Protein AF-A0A379GBV9-F1 (afdb_monomer_lite)

Radius of gyration: 28.19 Å; chains: 1; bounding box: 60×34×90 Å

Sequence (139 aa):
MAKLKTGSLTVSRGGIEALRRDPDKTALTQRLAGELAMADTMELALTMRRMLITGQGEPNAGNFPKAQEIGNQSVDQLDREIGMLQTEMEVRKSIANNAMLTVIERDQQRTQANPATQTPDNTDVRVQGLEQNSDTGGR

Structure (mmCIF, N/CA/C/O backbone):
data_AF-A0A379GBV9-F1
#
_entry.id   AF-A0A379GBV9-F1
#
loop_
_atom_site.group_PDB
_atom_site.id
_atom_site.type_symbol
_atom_site.label_atom_id
_atom_site.label_alt_id
_atom_site.label_comp_id
_atom_site.label_asym_id
_atom_site.label_entity_id
_atom_site.label_seq_id
_atom_site.pdbx_PDB_ins_code
_atom_site.Cartn_x
_atom_site.Cartn_y
_atom_site.Cartn_z
_atom_site.occupancy
_atom_site.B_iso_or_equiv
_atom_site.auth_seq_id
_atom_site.auth_comp_id
_atom_site.auth_asym_id
_atom_site.auth_atom_id
_atom_site.pdbx_PDB_model_num
ATOM 1 N N . MET A 1 1 ? -19.292 21.061 1.818 1.00 35.97 1 MET A N 1
ATOM 2 C CA . MET A 1 1 ? -19.274 19.584 1.702 1.00 35.97 1 MET A CA 1
ATOM 3 C C . MET A 1 1 ? -17.865 19.100 2.040 1.00 35.97 1 MET A C 1
ATOM 5 O O . MET A 1 1 ? -16.998 19.217 1.191 1.00 35.97 1 MET A O 1
ATOM 9 N N . ALA A 1 2 ? -17.598 18.644 3.269 1.00 41.47 2 ALA A N 1
ATOM 10 C CA . ALA A 1 2 ? -16.265 18.151 3.634 1.00 41.47 2 ALA A CA 1
ATOM 11 C C . ALA A 1 2 ? -16.068 16.729 3.079 1.00 41.47 2 ALA A C 1
ATOM 13 O O . ALA A 1 2 ? -16.744 15.796 3.511 1.00 41.47 2 ALA A O 1
ATOM 14 N N . LYS A 1 3 ? -15.208 16.601 2.068 1.00 42.75 3 LYS A N 1
ATOM 15 C CA . LYS A 1 3 ? -14.724 15.341 1.496 1.00 42.75 3 LYS A CA 1
ATOM 16 C C . LYS A 1 3 ? -13.261 15.257 1.929 1.00 42.75 3 LYS A C 1
ATOM 18 O O . LYS A 1 3 ? -12.466 16.078 1.483 1.00 42.75 3 LYS A O 1
ATOM 23 N N . LEU A 1 4 ? -12.920 14.350 2.839 1.00 42.25 4 LEU A N 1
ATOM 24 C CA . LEU A 1 4 ? -11.515 14.048 3.114 1.00 42.25 4 LEU A CA 1
ATOM 25 C C . LEU A 1 4 ? -11.036 13.159 1.964 1.00 42.25 4 LEU A C 1
ATOM 27 O O . LEU A 1 4 ? -11.617 12.103 1.718 1.00 42.25 4 LEU A O 1
ATOM 31 N N . LYS A 1 5 ? -10.062 13.652 1.200 1.00 42.25 5 LYS A N 1
ATOM 32 C CA . LYS A 1 5 ? -9.455 12.958 0.065 1.00 42.25 5 LYS A CA 1
ATOM 33 C C . LYS A 1 5 ? -8.031 12.586 0.473 1.00 42.25 5 LYS A C 1
ATOM 35 O O . LYS A 1 5 ? -7.187 13.469 0.552 1.00 42.25 5 LYS A O 1
ATOM 40 N N . THR A 1 6 ? -7.796 11.305 0.721 1.00 43.88 6 THR A N 1
ATOM 41 C CA . THR A 1 6 ? -6.463 10.688 0.731 1.00 43.88 6 THR A CA 1
ATOM 42 C C . THR A 1 6 ? -6.512 9.614 -0.341 1.00 43.88 6 THR A C 1
ATOM 44 O O . THR A 1 6 ? -7.381 8.748 -0.265 1.00 43.88 6 THR A O 1
ATOM 47 N N . GLY A 1 7 ? -5.646 9.708 -1.351 1.00 53.62 7 GLY A N 1
ATOM 48 C CA . GLY A 1 7 ? -5.628 8.767 -2.473 1.00 53.62 7 GLY A CA 1
ATOM 49 C C . GLY A 1 7 ? -6.969 8.623 -3.207 1.00 53.62 7 GLY A C 1
ATOM 50 O O . GLY A 1 7 ? -7.936 9.357 -2.972 1.00 53.62 7 GLY A O 1
ATOM 51 N N . SER A 1 8 ? -7.038 7.678 -4.141 1.00 50.06 8 SER A N 1
ATOM 52 C CA . SER A 1 8 ? -8.239 7.346 -4.926 1.00 50.06 8 SER A CA 1
ATOM 53 C C . SER A 1 8 ? -9.434 6.831 -4.095 1.00 50.06 8 SER A C 1
ATOM 55 O O . SER A 1 8 ? -10.556 6.745 -4.610 1.00 50.06 8 SER A O 1
ATOM 57 N N . LEU A 1 9 ? -9.251 6.552 -2.799 1.00 52.91 9 LEU A N 1
ATOM 58 C CA . LEU A 1 9 ? -10.305 6.065 -1.913 1.00 52.91 9 LEU A CA 1
ATOM 59 C C . LEU A 1 9 ? -11.194 7.217 -1.407 1.00 52.91 9 LEU A C 1
ATOM 61 O O . LEU A 1 9 ? -10.816 8.040 -0.574 1.00 52.91 9 LEU A O 1
ATOM 65 N N . THR A 1 10 ? -12.438 7.271 -1.887 1.00 55.38 10 THR A N 1
ATOM 66 C CA . THR A 1 10 ? -13.434 8.213 -1.359 1.00 55.38 10 THR A CA 1
ATOM 67 C C . THR A 1 10 ? -14.089 7.630 -0.107 1.00 55.38 10 THR A C 1
ATOM 69 O O . THR A 1 10 ? -14.951 6.760 -0.213 1.00 55.38 10 THR A O 1
ATOM 72 N N . VAL A 1 11 ? -13.754 8.148 1.080 1.00 58.19 11 VAL A N 1
ATOM 73 C CA . VAL A 1 11 ? -14.529 7.854 2.297 1.00 58.19 11 VAL A CA 1
ATOM 74 C C . VAL A 1 11 ? -15.907 8.513 2.163 1.00 58.19 11 VAL A C 1
ATOM 76 O O . VAL A 1 11 ? -16.025 9.735 2.031 1.00 58.19 11 VAL A O 1
ATOM 79 N N . SER A 1 12 ? -16.971 7.707 2.141 1.00 56.59 12 SER A N 1
ATOM 80 C CA . SER A 1 12 ? -18.336 8.216 1.989 1.00 56.59 12 SER A CA 1
ATOM 81 C C . SER A 1 12 ? -18.804 8.917 3.271 1.00 56.59 12 SER A C 1
ATOM 83 O O . SER A 1 12 ? -18.473 8.510 4.385 1.00 56.59 12 SER A O 1
ATOM 85 N N . ARG A 1 13 ? -19.628 9.968 3.136 1.00 53.62 13 ARG A N 1
ATOM 86 C CA . ARG A 1 13 ? -20.226 10.678 4.286 1.00 53.62 13 ARG A CA 1
ATOM 87 C C . ARG A 1 13 ? -20.993 9.730 5.219 1.00 53.62 13 ARG A C 1
ATOM 89 O O . ARG A 1 13 ? -20.991 9.955 6.423 1.00 53.62 13 ARG A O 1
ATOM 96 N N . GLY A 1 14 ? -21.605 8.675 4.676 1.00 57.28 14 GLY A N 1
ATOM 97 C CA . GLY A 1 14 ? -22.273 7.634 5.461 1.00 57.28 14 GLY A CA 1
ATOM 98 C C . GLY A 1 14 ? -21.311 6.855 6.361 1.00 57.28 14 GLY A C 1
ATOM 99 O O . GLY A 1 14 ? -21.641 6.612 7.515 1.00 57.28 14 GLY A O 1
ATOM 100 N N . GLY A 1 15 ? -20.097 6.554 5.886 1.00 61.25 15 GLY A N 1
ATOM 101 C CA . GLY A 1 15 ? -19.055 5.919 6.702 1.00 61.25 15 GLY A CA 1
ATOM 102 C C . GLY A 1 15 ? -18.557 6.817 7.839 1.00 61.25 15 GLY A C 1
ATOM 103 O O . GLY A 1 15 ? -18.402 6.359 8.966 1.00 61.25 15 GLY A O 1
ATOM 104 N N . ILE A 1 16 ? -18.393 8.118 7.578 1.00 61.16 16 ILE A N 1
ATOM 105 C CA . ILE A 1 16 ? -17.984 9.102 8.601 1.00 61.16 16 ILE A CA 1
ATOM 106 C C . ILE A 1 16 ? -19.078 9.284 9.668 1.00 61.16 16 ILE A C 1
ATOM 108 O O . ILE A 1 16 ? -18.792 9.367 10.859 1.00 61.16 16 ILE A O 1
ATOM 112 N N . GLU A 1 17 ? -20.344 9.335 9.257 1.00 55.78 17 GLU A N 1
ATOM 113 C CA . GLU A 1 17 ? -21.486 9.472 10.170 1.00 55.78 17 GLU A CA 1
ATOM 114 C C . GLU A 1 17 ? -21.778 8.195 10.977 1.00 55.78 17 GLU A C 1
ATOM 116 O O . GLU A 1 17 ? -22.308 8.296 12.087 1.00 55.78 17 GLU A O 1
ATOM 121 N N . ALA A 1 18 ? -21.415 7.018 10.455 1.00 60.44 18 ALA A N 1
ATOM 122 C CA . ALA A 1 18 ? -21.425 5.759 11.200 1.00 60.44 18 ALA A CA 1
ATOM 123 C C . ALA A 1 18 ? -20.326 5.751 12.275 1.00 60.44 18 ALA A C 1
ATOM 125 O O . ALA A 1 18 ? -20.625 5.539 13.446 1.00 60.44 18 ALA A O 1
ATOM 126 N N . LEU A 1 19 ? -19.093 6.126 11.909 1.00 60.34 19 LEU A N 1
ATOM 127 C CA . LEU A 1 19 ? -17.976 6.320 12.845 1.00 60.34 19 LEU A CA 1
ATOM 128 C C . LEU A 1 19 ? -18.310 7.306 13.970 1.00 60.34 19 LEU A C 1
ATOM 130 O O . LEU A 1 19 ? -17.931 7.094 15.114 1.00 60.34 19 LEU A O 1
ATOM 134 N N . ARG A 1 20 ? -19.033 8.391 13.666 1.00 64.50 20 ARG A N 1
ATOM 135 C CA . ARG A 1 20 ? -19.381 9.426 14.653 1.00 64.50 20 ARG A CA 1
ATOM 136 C C . ARG A 1 20 ? -20.362 8.946 15.727 1.00 64.50 20 ARG A C 1
ATOM 138 O O . ARG A 1 20 ? -20.362 9.504 16.823 1.00 64.50 20 ARG A O 1
ATOM 145 N N . ARG A 1 21 ? -21.224 7.979 15.399 1.00 67.31 21 ARG A N 1
ATOM 146 C CA . ARG A 1 21 ? -22.253 7.433 16.302 1.00 67.31 21 ARG A CA 1
ATOM 147 C C . ARG A 1 21 ? -21.751 6.259 17.144 1.00 67.31 21 ARG A C 1
ATOM 149 O O . ARG A 1 21 ? -22.452 5.863 18.067 1.00 67.31 21 ARG A O 1
ATOM 156 N N . ASP A 1 22 ? -20.570 5.731 16.836 1.00 71.00 22 ASP A N 1
ATOM 157 C CA . ASP A 1 22 ? -20.007 4.571 17.515 1.00 71.00 22 ASP A CA 1
ATOM 158 C C . ASP A 1 22 ? -19.343 4.968 18.855 1.00 71.00 22 ASP A C 1
ATOM 160 O O . ASP A 1 22 ? -18.589 5.953 18.895 1.00 71.00 22 ASP A O 1
ATOM 164 N N . PRO A 1 23 ? -19.602 4.249 19.964 1.00 66.69 23 PRO A N 1
ATOM 165 C CA . PRO A 1 23 ? -18.893 4.462 21.227 1.00 66.69 23 PRO A CA 1
ATOM 166 C C . PRO A 1 23 ? -17.365 4.310 21.092 1.00 66.69 23 PRO A C 1
ATOM 168 O O . PRO A 1 23 ? -16.633 5.046 21.756 1.00 66.69 23 PRO A O 1
ATOM 171 N N . ASP A 1 24 ? -16.879 3.482 20.159 1.00 73.12 24 ASP A N 1
ATOM 172 C CA . ASP A 1 24 ? -15.454 3.221 19.899 1.00 73.12 24 ASP A CA 1
ATOM 173 C C . ASP A 1 24 ? -14.876 4.043 18.726 1.00 73.12 24 ASP A C 1
ATOM 175 O O . ASP A 1 24 ? -13.851 3.699 18.120 1.00 73.12 24 ASP A O 1
ATOM 179 N N . LYS A 1 25 ? -15.490 5.196 18.418 1.00 75.19 25 LYS A N 1
ATOM 180 C CA . LYS A 1 25 ? -15.116 6.093 17.305 1.00 75.19 25 LYS A CA 1
ATOM 181 C C . LYS A 1 25 ? -13.621 6.390 17.176 1.00 75.19 25 LYS A C 1
ATOM 183 O O . LYS A 1 25 ? -13.122 6.504 16.058 1.00 75.19 25 LYS A O 1
ATOM 188 N N . THR A 1 26 ? -12.891 6.530 18.284 1.00 75.75 26 THR A N 1
ATOM 189 C CA . THR A 1 26 ? -11.456 6.862 18.264 1.00 75.75 26 THR A CA 1
ATOM 190 C C . THR A 1 26 ? -10.628 5.706 17.703 1.00 75.75 26 THR A C 1
ATOM 192 O O . THR A 1 26 ? -9.800 5.923 16.818 1.00 75.75 26 THR A O 1
ATOM 195 N N . ALA A 1 27 ? -10.889 4.478 18.159 1.00 74.56 27 ALA A N 1
ATOM 196 C CA . ALA A 1 27 ? -10.190 3.282 17.694 1.00 74.56 27 ALA A CA 1
ATOM 197 C C . ALA A 1 27 ? -10.532 2.973 16.228 1.00 74.56 27 ALA A C 1
ATOM 199 O O . ALA A 1 27 ? -9.647 2.683 15.421 1.00 74.56 27 ALA A O 1
ATOM 200 N N . LEU A 1 28 ? -11.807 3.115 15.855 1.00 73.69 28 LEU A N 1
ATOM 201 C CA . LEU A 1 28 ? -12.259 2.910 14.479 1.00 73.69 28 LEU A CA 1
ATOM 202 C C . LEU A 1 28 ? -11.710 3.977 13.516 1.00 73.69 28 LEU A C 1
ATOM 204 O O . LEU A 1 28 ? -11.332 3.649 12.393 1.00 73.69 28 LEU A O 1
ATOM 208 N N . THR A 1 29 ? -11.590 5.236 13.952 1.00 79.19 29 THR A N 1
ATOM 209 C CA . THR A 1 29 ? -10.987 6.312 13.143 1.00 79.19 29 THR A CA 1
ATOM 210 C C . THR A 1 29 ? -9.497 6.067 12.911 1.00 79.19 29 THR A C 1
ATOM 212 O O . THR A 1 29 ? -9.025 6.214 11.785 1.00 79.19 29 THR A O 1
ATOM 215 N N . GLN A 1 30 ? -8.752 5.661 13.946 1.00 78.94 30 GLN A N 1
ATOM 216 C CA . GLN A 1 30 ? -7.336 5.302 13.804 1.00 78.94 30 GLN A CA 1
ATOM 217 C C . GLN A 1 30 ? -7.144 4.110 12.864 1.00 78.94 30 GLN A C 1
ATOM 219 O O . GLN A 1 30 ? -6.251 4.135 12.018 1.00 78.94 30 GLN A O 1
ATOM 224 N N . ARG A 1 31 ? -8.007 3.090 12.961 1.00 78.50 31 ARG A N 1
ATOM 225 C CA . ARG A 1 31 ? -7.959 1.946 12.047 1.00 78.50 31 ARG A CA 1
ATOM 226 C C . ARG A 1 31 ? -8.249 2.369 10.607 1.00 78.50 31 ARG A C 1
ATOM 228 O O . ARG A 1 31 ? -7.472 2.022 9.724 1.00 78.50 31 ARG A O 1
ATOM 235 N N . LEU A 1 32 ? -9.304 3.153 10.375 1.00 81.38 32 LEU A N 1
ATOM 236 C CA . LEU A 1 32 ? -9.632 3.656 9.039 1.00 81.38 32 LEU A CA 1
ATOM 237 C C . LEU A 1 32 ? -8.483 4.489 8.457 1.00 81.38 32 LEU A C 1
ATOM 239 O O . LEU A 1 32 ? -8.155 4.336 7.286 1.00 81.38 32 LEU A O 1
ATOM 243 N N . ALA A 1 33 ? -7.848 5.342 9.263 1.00 82.50 33 ALA A N 1
ATOM 244 C CA . ALA A 1 33 ? -6.679 6.102 8.830 1.00 82.50 33 ALA A CA 1
ATOM 245 C C . ALA A 1 33 ? -5.511 5.180 8.435 1.00 82.50 33 ALA A C 1
ATOM 247 O O . ALA A 1 33 ? -4.854 5.432 7.429 1.00 82.50 33 ALA A O 1
ATOM 248 N N . GLY A 1 34 ? -5.289 4.091 9.179 1.00 83.62 34 GLY A N 1
ATOM 249 C CA . GLY A 1 34 ? -4.287 3.076 8.848 1.00 83.62 34 GLY A CA 1
ATOM 250 C C . GLY A 1 34 ? -4.600 2.305 7.561 1.00 83.62 34 GLY A C 1
ATOM 251 O O . GLY A 1 34 ? -3.710 2.104 6.741 1.00 83.62 34 GLY A O 1
ATOM 252 N N . GLU A 1 35 ? -5.857 1.908 7.350 1.00 84.31 35 GLU A N 1
ATOM 253 C CA . GLU A 1 35 ? -6.306 1.259 6.106 1.00 84.31 35 GLU A CA 1
ATOM 254 C C . GLU A 1 35 ? -6.157 2.188 4.898 1.00 84.31 35 GLU A C 1
ATOM 256 O O . GLU A 1 35 ? -5.673 1.781 3.844 1.00 84.31 35 GLU A O 1
ATOM 261 N N . LEU A 1 36 ? -6.517 3.457 5.074 1.00 84.75 36 LEU A N 1
ATOM 262 C CA . LEU A 1 36 ? -6.427 4.470 4.035 1.00 84.75 36 LEU A CA 1
ATOM 263 C C . LEU A 1 36 ? -4.971 4.814 3.688 1.00 84.75 36 LEU A C 1
ATOM 265 O O . LEU A 1 36 ? -4.648 4.968 2.514 1.00 84.75 36 LEU A O 1
ATOM 269 N N . ALA A 1 37 ? -4.084 4.875 4.685 1.00 85.75 37 ALA A N 1
ATOM 270 C CA . ALA A 1 37 ? -2.653 5.065 4.466 1.00 85.75 37 ALA A CA 1
ATOM 271 C C . ALA A 1 37 ? -2.027 3.896 3.686 1.00 85.75 37 ALA A C 1
ATOM 273 O O . ALA A 1 37 ? -1.231 4.134 2.786 1.00 85.75 37 ALA A O 1
ATOM 274 N N . MET A 1 38 ? -2.414 2.647 3.974 1.00 87.81 38 MET A N 1
ATOM 275 C CA . MET A 1 38 ? -1.936 1.481 3.212 1.00 87.81 38 MET A CA 1
ATOM 276 C C . MET A 1 38 ? -2.463 1.456 1.772 1.00 87.81 38 MET A C 1
ATOM 278 O O . MET A 1 38 ? -1.753 1.053 0.854 1.00 87.81 38 MET A O 1
ATOM 282 N N . ALA A 1 39 ? -3.701 1.904 1.552 1.00 88.06 39 ALA A N 1
ATOM 283 C CA . ALA A 1 39 ? -4.230 2.049 0.199 1.00 88.06 39 ALA A CA 1
ATOM 284 C C . ALA A 1 39 ? -3.433 3.092 -0.607 1.00 88.06 39 ALA A C 1
ATOM 286 O O . ALA A 1 39 ? -3.119 2.856 -1.773 1.00 88.06 39 ALA A O 1
ATOM 287 N N . ASP A 1 40 ? -3.060 4.208 0.025 1.00 89.19 40 ASP A N 1
ATOM 288 C CA . ASP A 1 40 ? -2.252 5.266 -0.592 1.00 89.19 40 ASP A CA 1
ATOM 289 C C . ASP A 1 40 ? -0.827 4.783 -0.922 1.00 89.19 40 ASP A C 1
ATOM 291 O O . ASP A 1 40 ? -0.328 5.021 -2.023 1.00 89.19 40 ASP A O 1
ATOM 295 N N . THR A 1 41 ? -0.183 4.023 -0.027 1.00 91.25 41 THR A N 1
ATOM 296 C CA . THR A 1 41 ? 1.146 3.446 -0.303 1.00 91.25 41 THR A CA 1
ATOM 297 C C . THR A 1 41 ? 1.111 2.411 -1.427 1.00 91.25 41 THR A C 1
ATOM 299 O O . THR A 1 41 ? 2.013 2.396 -2.265 1.00 91.25 41 THR A O 1
ATOM 302 N N . MET A 1 42 ? 0.063 1.586 -1.500 1.00 92.75 42 MET A N 1
ATOM 303 C CA . MET A 1 42 ? -0.142 0.643 -2.603 1.00 92.75 42 MET A CA 1
ATOM 304 C C . MET A 1 42 ? -0.341 1.370 -3.944 1.00 92.75 42 MET A C 1
ATOM 306 O O . MET A 1 42 ? 0.252 0.989 -4.955 1.00 92.75 42 MET A O 1
ATOM 310 N N . GLU A 1 43 ? -1.143 2.438 -3.965 1.00 91.88 43 GLU A N 1
ATOM 311 C CA . GLU A 1 43 ? -1.364 3.265 -5.160 1.00 91.88 43 GLU A CA 1
ATOM 312 C C . GLU A 1 43 ? -0.062 3.935 -5.628 1.00 91.88 43 GLU A C 1
ATOM 314 O O . GLU A 1 43 ? 0.261 3.929 -6.824 1.00 91.88 43 GLU A O 1
ATOM 319 N N . LEU A 1 44 ? 0.731 4.450 -4.685 1.00 94.62 44 LEU A N 1
ATOM 320 C CA . LEU A 1 44 ? 2.048 5.010 -4.963 1.00 94.62 44 LEU A CA 1
ATOM 321 C C . LEU A 1 44 ? 2.999 3.956 -5.548 1.00 94.62 44 LEU A C 1
ATOM 323 O O . LEU A 1 44 ? 3.639 4.225 -6.565 1.00 94.62 44 LEU A O 1
ATOM 327 N N . ALA A 1 45 ? 3.058 2.755 -4.969 1.00 95.19 45 ALA A N 1
ATOM 328 C CA . ALA A 1 45 ? 3.902 1.665 -5.461 1.00 95.19 45 ALA A CA 1
ATOM 329 C C . ALA A 1 45 ? 3.520 1.247 -6.892 1.00 95.19 45 ALA A C 1
ATOM 331 O O . ALA A 1 45 ? 4.379 1.148 -7.769 1.00 95.19 45 ALA A O 1
ATOM 332 N N . LEU A 1 46 ? 2.224 1.092 -7.179 1.00 95.25 46 LEU A N 1
ATOM 333 C CA . LEU A 1 46 ? 1.737 0.796 -8.532 1.00 95.25 46 LEU A CA 1
ATOM 334 C C . LEU A 1 46 ? 2.092 1.909 -9.529 1.00 95.25 46 LEU A C 1
ATOM 336 O O . LEU A 1 46 ? 2.448 1.635 -10.680 1.00 95.25 46 LEU A O 1
ATOM 340 N N . THR A 1 47 ? 2.034 3.165 -9.089 1.00 96.62 47 THR A N 1
ATOM 341 C CA . THR A 1 47 ? 2.424 4.314 -9.911 1.00 96.62 47 THR A CA 1
ATOM 342 C C . THR A 1 47 ? 3.925 4.301 -10.200 1.00 96.62 47 THR A C 1
ATOM 344 O O . THR A 1 47 ? 4.316 4.420 -11.361 1.00 96.62 47 THR A O 1
ATOM 347 N N . MET A 1 48 ? 4.769 4.088 -9.185 1.00 96.19 48 MET A N 1
ATOM 348 C CA . MET A 1 48 ? 6.223 3.950 -9.343 1.00 96.19 48 MET A CA 1
ATOM 349 C C . MET A 1 48 ? 6.573 2.826 -10.320 1.00 96.19 48 MET A C 1
ATOM 351 O O . MET A 1 48 ? 7.404 3.013 -11.210 1.00 96.19 48 MET A O 1
ATOM 355 N N . ARG A 1 49 ? 5.878 1.689 -10.222 1.00 95.81 49 ARG A N 1
ATOM 356 C CA . ARG A 1 49 ? 6.054 0.550 -11.127 1.00 95.81 49 ARG A CA 1
ATOM 357 C C . ARG A 1 49 ? 5.801 0.951 -12.567 1.00 95.81 49 ARG A C 1
ATOM 359 O O . ARG A 1 49 ? 6.598 0.653 -13.454 1.00 95.81 49 ARG A O 1
ATOM 366 N N . ARG A 1 50 ? 4.694 1.656 -12.799 1.00 95.44 50 ARG A N 1
ATOM 367 C CA . ARG A 1 50 ? 4.341 2.138 -14.130 1.00 95.44 50 ARG A CA 1
ATOM 368 C C . ARG A 1 50 ? 5.373 3.126 -14.659 1.00 95.44 50 ARG A C 1
ATOM 370 O O . ARG A 1 50 ? 5.758 2.988 -15.814 1.00 95.44 50 ARG A O 1
ATOM 377 N N . MET A 1 51 ? 5.841 4.056 -13.824 1.00 95.00 51 MET A N 1
ATOM 378 C CA . MET A 1 51 ? 6.883 5.016 -14.200 1.00 95.00 51 MET A CA 1
ATOM 379 C C . MET A 1 51 ? 8.185 4.323 -14.609 1.00 95.00 51 MET A C 1
ATOM 381 O O . MET A 1 51 ? 8.767 4.704 -15.621 1.00 95.00 51 MET A O 1
ATOM 385 N N . LEU A 1 52 ? 8.625 3.296 -13.872 1.00 93.94 52 LEU A N 1
ATOM 386 C CA . LEU A 1 52 ? 9.833 2.532 -14.205 1.00 93.94 52 LEU A CA 1
ATOM 387 C C . LEU A 1 52 ? 9.705 1.828 -15.558 1.00 93.94 52 LEU A C 1
ATOM 389 O O . LEU A 1 52 ? 10.602 1.942 -16.389 1.00 93.94 52 LEU A O 1
ATOM 393 N N . ILE A 1 53 ? 8.574 1.163 -15.805 1.00 93.31 53 ILE A N 1
ATOM 394 C CA . ILE A 1 53 ? 8.316 0.474 -17.077 1.00 93.31 53 ILE A CA 1
ATOM 395 C C . ILE A 1 53 ? 8.291 1.473 -18.238 1.00 93.31 53 ILE A C 1
ATOM 397 O O . ILE A 1 53 ? 8.933 1.252 -19.261 1.00 93.31 53 ILE A O 1
ATOM 401 N N . THR A 1 54 ? 7.583 2.597 -18.093 1.00 93.56 54 THR A N 1
ATOM 402 C CA . THR A 1 54 ? 7.548 3.617 -19.151 1.00 93.56 54 THR A CA 1
ATOM 403 C C . THR A 1 54 ? 8.908 4.283 -19.344 1.00 93.56 54 THR A C 1
ATOM 405 O O . THR A 1 54 ? 9.301 4.535 -20.476 1.00 93.56 54 THR A O 1
ATOM 408 N N . GLY A 1 55 ? 9.657 4.513 -18.262 1.00 90.56 55 GLY A N 1
ATOM 409 C CA . GLY A 1 55 ? 10.987 5.119 -18.302 1.00 90.56 55 GLY A CA 1
ATOM 410 C C . GLY A 1 55 ? 12.034 4.234 -18.979 1.00 90.56 55 GLY A C 1
ATOM 411 O O . GLY A 1 55 ? 12.920 4.752 -19.647 1.00 90.56 55 GLY A O 1
ATOM 412 N N . GLN A 1 56 ? 11.913 2.907 -18.882 1.00 89.38 56 GLN A N 1
ATOM 413 C CA . GLN A 1 56 ? 12.755 1.972 -19.640 1.00 89.38 56 GLN A CA 1
ATOM 414 C C . GLN A 1 56 ? 12.493 2.026 -21.149 1.00 89.38 56 GLN A C 1
ATOM 416 O O . GLN A 1 56 ? 13.401 1.749 -21.930 1.00 89.38 56 GLN A O 1
ATOM 421 N N . GLY A 1 57 ? 11.271 2.375 -21.560 1.00 87.62 57 GLY A N 1
ATOM 422 C CA . GLY A 1 57 ? 10.892 2.508 -22.967 1.00 87.62 57 GLY A CA 1
ATOM 423 C C . GLY A 1 57 ? 11.411 3.781 -23.641 1.00 87.62 57 GLY A C 1
ATOM 424 O O . GLY A 1 57 ? 11.361 3.882 -24.865 1.00 87.62 57 GLY A O 1
ATOM 425 N N . GLU A 1 58 ? 11.920 4.747 -22.874 1.00 92.56 58 GLU A N 1
ATOM 426 C CA . GLU A 1 58 ? 12.471 5.988 -23.420 1.00 92.56 58 GLU A CA 1
ATOM 427 C C . GLU A 1 58 ? 13.788 5.732 -24.170 1.00 92.56 58 GLU A C 1
ATOM 429 O O . GLU A 1 58 ? 14.631 4.993 -23.661 1.00 92.56 58 GLU A O 1
ATOM 434 N N . PRO A 1 59 ? 14.061 6.376 -25.323 1.00 85.06 59 PRO A N 1
ATOM 435 C CA . PRO A 1 59 ? 15.258 6.114 -26.137 1.00 85.06 59 PRO A CA 1
ATOM 436 C C . PRO A 1 59 ? 16.582 6.225 -25.365 1.00 85.06 59 PRO A C 1
ATOM 438 O O . PRO A 1 59 ? 17.523 5.469 -25.606 1.00 85.06 59 PRO A O 1
ATOM 441 N N . ASN A 1 60 ? 16.641 7.145 -24.399 1.00 83.62 60 ASN A N 1
ATOM 442 C CA . ASN A 1 60 ? 17.816 7.381 -23.558 1.00 83.62 60 ASN A CA 1
ATOM 443 C C . ASN A 1 60 ? 18.081 6.266 -22.532 1.00 83.62 60 ASN A C 1
ATOM 445 O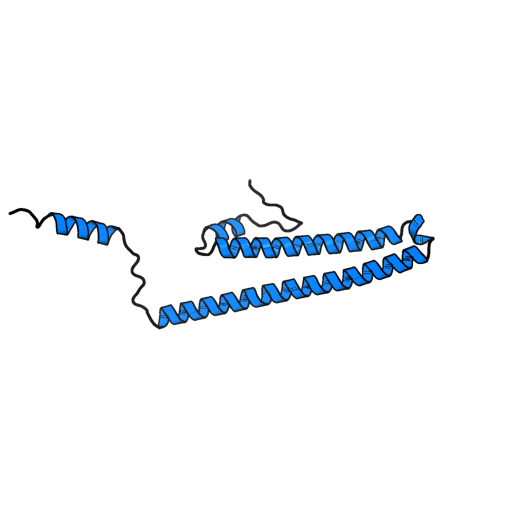 O . ASN A 1 60 ? 19.175 6.212 -21.986 1.00 83.62 60 ASN A O 1
ATOM 449 N N . ALA A 1 61 ? 17.111 5.394 -22.256 1.00 83.12 61 ALA A N 1
ATOM 450 C CA . ALA A 1 61 ? 17.261 4.220 -21.392 1.00 83.12 61 ALA A CA 1
ATOM 451 C C . ALA A 1 61 ? 17.172 2.910 -22.198 1.00 83.12 61 ALA A C 1
ATOM 453 O O . ALA A 1 61 ? 17.914 1.965 -21.937 1.00 83.12 61 ALA A O 1
ATOM 454 N N . GLY A 1 62 ? 16.316 2.868 -23.222 1.00 82.56 62 GLY A N 1
ATOM 455 C CA . GLY A 1 62 ? 16.142 1.781 -24.189 1.00 82.56 62 GLY A CA 1
ATOM 456 C C . GLY A 1 62 ? 17.432 1.383 -24.894 1.00 82.56 62 GLY A C 1
ATOM 457 O O . GLY A 1 62 ? 17.735 0.201 -25.028 1.00 82.56 62 GLY A O 1
ATOM 458 N N . ASN A 1 63 ? 18.239 2.374 -25.277 1.00 88.38 63 ASN A N 1
ATOM 459 C CA . ASN A 1 63 ? 19.477 2.143 -26.020 1.00 88.38 63 ASN A CA 1
ATOM 460 C C . ASN A 1 63 ? 20.667 1.732 -25.135 1.00 88.38 63 ASN A C 1
ATOM 462 O O . ASN A 1 63 ? 21.753 1.477 -25.656 1.00 88.38 63 ASN A O 1
ATOM 466 N N . PHE A 1 64 ? 20.492 1.664 -23.810 1.00 90.62 64 PHE A N 1
ATOM 467 C CA . PHE A 1 64 ? 21.565 1.360 -22.863 1.00 90.62 64 PHE A CA 1
ATOM 468 C C . PHE A 1 64 ? 21.259 0.069 -22.088 1.00 90.62 64 PHE A C 1
ATOM 470 O O . PHE A 1 64 ? 20.455 0.089 -21.155 1.00 90.62 64 PHE A O 1
ATOM 477 N N . PRO A 1 65 ? 21.947 -1.052 -22.388 1.00 89.69 65 PRO A N 1
ATOM 478 C CA . PRO A 1 65 ? 21.676 -2.350 -21.760 1.00 89.69 65 PRO A CA 1
ATOM 479 C C . PRO A 1 65 ? 21.724 -2.330 -20.226 1.00 89.69 65 PRO A C 1
ATOM 481 O O . PRO A 1 65 ? 20.894 -2.946 -19.566 1.00 89.69 65 PRO A O 1
ATOM 484 N N . LYS A 1 66 ? 22.647 -1.555 -19.645 1.00 91.50 66 LYS A N 1
ATOM 485 C CA . LYS A 1 66 ? 22.761 -1.402 -18.188 1.00 91.50 66 LYS A CA 1
ATOM 486 C C . LYS A 1 66 ? 21.544 -0.705 -17.564 1.00 91.50 66 LYS A C 1
ATOM 488 O O . LYS A 1 66 ? 21.172 -1.024 -16.441 1.00 91.50 66 LYS A O 1
ATOM 493 N N . ALA A 1 67 ? 20.919 0.237 -18.274 1.00 89.25 67 ALA A N 1
ATOM 494 C CA . ALA A 1 67 ? 19.707 0.906 -17.801 1.00 89.25 67 ALA A CA 1
ATOM 495 C C . ALA A 1 67 ? 18.498 -0.044 -17.827 1.00 89.25 67 ALA A C 1
ATOM 497 O O . ALA A 1 67 ? 17.694 -0.021 -16.899 1.00 89.25 67 ALA A O 1
ATOM 498 N N . GLN A 1 68 ? 18.415 -0.924 -18.833 1.00 92.38 68 GLN A N 1
ATOM 499 C CA . GLN A 1 68 ? 17.405 -1.989 -18.894 1.00 92.38 68 GLN A CA 1
ATOM 500 C C . GLN A 1 68 ? 17.562 -2.990 -17.747 1.00 92.38 68 GLN A C 1
ATOM 502 O O . GLN A 1 68 ? 16.586 -3.331 -17.088 1.00 92.38 68 GLN A O 1
ATOM 507 N N . GLU A 1 69 ? 18.792 -3.425 -17.466 1.00 93.12 69 GLU A N 1
ATOM 508 C CA . GLU A 1 69 ? 19.075 -4.357 -16.370 1.00 93.12 69 GLU A CA 1
ATOM 509 C C . GLU A 1 69 ? 18.664 -3.780 -15.008 1.00 93.12 69 GLU A C 1
ATOM 511 O O . GLU A 1 69 ? 17.897 -4.407 -14.277 1.00 93.12 69 GLU A O 1
ATOM 516 N N . ILE A 1 70 ? 19.115 -2.559 -14.695 1.00 93.19 70 ILE A N 1
ATOM 517 C CA . ILE A 1 70 ? 18.752 -1.860 -13.451 1.00 93.19 70 ILE A CA 1
ATOM 518 C C . ILE A 1 70 ? 17.239 -1.638 -13.384 1.00 93.19 70 ILE A C 1
ATOM 520 O O . ILE A 1 70 ? 16.625 -1.803 -12.328 1.00 93.19 70 ILE A O 1
ATOM 524 N N . GLY A 1 71 ? 16.630 -1.274 -14.512 1.00 93.25 71 GLY A N 1
ATOM 525 C CA . GLY A 1 71 ? 15.194 -1.109 -14.625 1.00 93.25 71 GLY A CA 1
ATOM 526 C C . GLY A 1 71 ? 14.438 -2.388 -14.259 1.00 93.25 71 GLY A C 1
ATOM 527 O O . GLY A 1 71 ? 13.557 -2.338 -13.402 1.00 93.25 71 GLY A O 1
ATOM 528 N N . ASN A 1 72 ? 14.789 -3.518 -14.871 1.00 94.56 72 ASN A N 1
ATOM 529 C CA . ASN A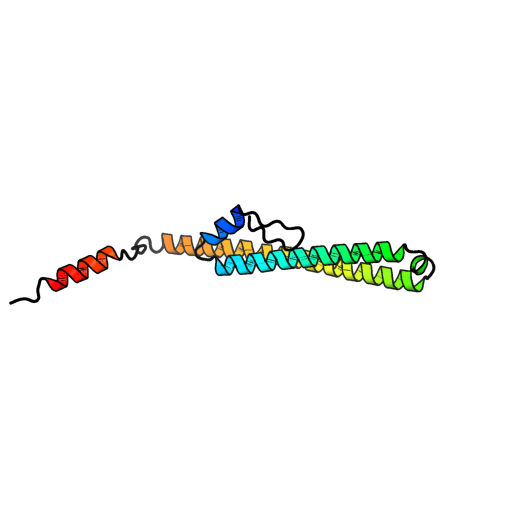 1 72 ? 14.153 -4.811 -14.611 1.00 94.56 72 ASN A CA 1
ATOM 530 C C . ASN A 1 72 ? 14.312 -5.225 -13.145 1.00 94.56 72 ASN A C 1
ATOM 532 O O . ASN A 1 72 ? 13.326 -5.558 -12.496 1.00 94.56 72 ASN A O 1
ATOM 536 N N . GLN A 1 73 ? 15.519 -5.092 -12.583 1.00 96.19 73 GLN A N 1
ATOM 537 C CA . GLN A 1 73 ? 15.767 -5.356 -11.160 1.00 96.19 73 GLN A CA 1
ATOM 538 C C . GLN A 1 73 ? 14.891 -4.486 -10.245 1.00 96.19 73 GLN A C 1
ATOM 540 O O . GLN A 1 73 ? 14.362 -4.973 -9.243 1.00 96.19 73 GLN A O 1
ATOM 545 N N . SER A 1 74 ? 14.716 -3.209 -10.597 1.00 95.19 74 SER A N 1
ATOM 546 C CA . SER A 1 74 ? 13.885 -2.269 -9.837 1.00 95.19 74 SER A CA 1
ATOM 547 C C . SER A 1 74 ? 12.400 -2.633 -9.915 1.00 95.19 74 SER A C 1
ATOM 549 O O . SER A 1 74 ? 11.706 -2.575 -8.902 1.00 95.19 74 SER A O 1
ATOM 551 N N . VAL A 1 75 ? 11.912 -3.043 -11.092 1.00 96.69 75 VAL A N 1
ATOM 552 C CA . VAL A 1 75 ? 10.532 -3.523 -11.273 1.00 96.69 75 VAL A CA 1
ATOM 553 C C . VAL A 1 75 ? 10.301 -4.806 -10.475 1.00 96.69 75 VAL A C 1
ATOM 555 O O . VAL A 1 75 ? 9.328 -4.874 -9.730 1.00 96.69 75 VAL A O 1
ATOM 558 N N . ASP A 1 76 ? 11.219 -5.772 -10.539 1.00 97.81 76 ASP A N 1
ATOM 559 C CA . ASP A 1 76 ? 11.118 -7.032 -9.795 1.00 97.81 76 ASP A CA 1
ATOM 560 C C . ASP A 1 76 ? 11.112 -6.812 -8.277 1.00 97.81 76 ASP A C 1
ATOM 562 O O . ASP A 1 76 ? 10.398 -7.492 -7.536 1.00 97.81 76 ASP A O 1
AT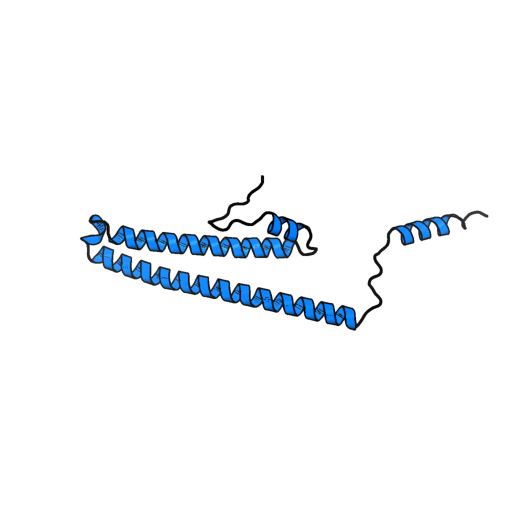OM 566 N N . GLN A 1 77 ? 11.929 -5.876 -7.784 1.00 97.06 77 GLN A N 1
ATOM 567 C CA . GLN A 1 77 ? 11.928 -5.499 -6.372 1.00 97.06 77 GLN A CA 1
ATOM 568 C C . GLN A 1 77 ? 10.591 -4.885 -5.963 1.00 97.06 77 GLN A C 1
ATOM 570 O O . GLN A 1 77 ? 10.043 -5.251 -4.923 1.00 97.06 77 GLN A O 1
ATOM 575 N N . LEU A 1 78 ? 10.062 -3.986 -6.787 1.00 97.00 78 LEU A N 1
ATOM 576 C CA . LEU A 1 78 ? 8.802 -3.319 -6.512 1.00 97.00 78 LEU A CA 1
ATOM 577 C C . LEU A 1 78 ? 7.612 -4.287 -6.586 1.00 97.00 78 LEU A C 1
ATOM 579 O O . LEU A 1 78 ? 6.697 -4.174 -5.779 1.00 97.00 78 LEU A O 1
ATOM 583 N N . ASP A 1 79 ? 7.647 -5.279 -7.476 1.00 97.69 79 ASP A N 1
ATOM 584 C CA . ASP A 1 79 ? 6.629 -6.333 -7.553 1.00 97.69 79 ASP A CA 1
ATOM 585 C C . ASP A 1 79 ? 6.596 -7.203 -6.292 1.00 97.69 79 ASP A C 1
ATOM 587 O O . ASP A 1 79 ? 5.518 -7.535 -5.792 1.00 97.69 79 ASP A O 1
ATOM 591 N N . ARG A 1 80 ? 7.764 -7.509 -5.712 1.00 97.69 80 ARG A N 1
ATOM 592 C C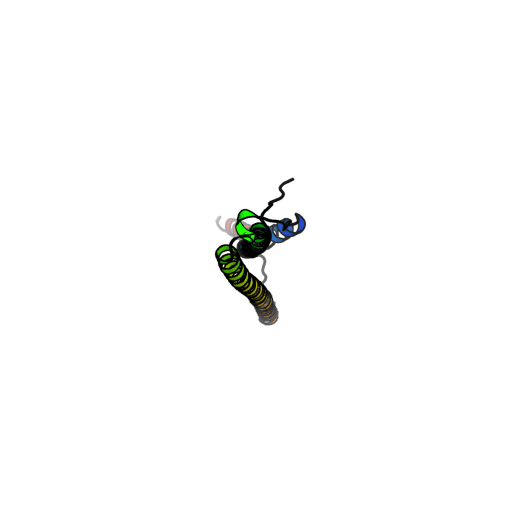A . ARG A 1 80 ? 7.826 -8.174 -4.401 1.00 97.69 80 ARG A CA 1
ATOM 593 C C . ARG A 1 80 ? 7.240 -7.299 -3.296 1.00 97.69 80 ARG A C 1
ATOM 595 O O . ARG A 1 80 ? 6.465 -7.804 -2.490 1.00 97.69 80 ARG A O 1
ATOM 602 N N . GLU A 1 81 ? 7.569 -6.008 -3.276 1.00 96.75 81 GLU A N 1
ATOM 603 C CA . GLU A 1 81 ? 7.036 -5.059 -2.288 1.00 96.75 81 GLU A CA 1
ATOM 604 C C . GLU A 1 81 ? 5.509 -4.949 -2.375 1.00 96.75 81 GLU A C 1
ATOM 606 O O . GLU A 1 81 ? 4.816 -5.065 -1.369 1.00 96.75 81 GLU A O 1
ATOM 611 N N . ILE A 1 82 ? 4.968 -4.820 -3.587 1.00 97.19 82 ILE A N 1
ATOM 612 C CA . ILE A 1 82 ? 3.524 -4.789 -3.853 1.00 97.19 82 ILE A CA 1
ATOM 613 C C . ILE A 1 82 ? 2.846 -6.068 -3.338 1.00 97.19 82 ILE A C 1
ATOM 615 O O . ILE A 1 82 ? 1.795 -5.994 -2.698 1.00 97.19 82 ILE A O 1
ATOM 619 N N . GLY A 1 83 ? 3.452 -7.238 -3.561 1.00 97.19 83 GLY A N 1
ATOM 620 C CA . GLY A 1 83 ? 2.948 -8.508 -3.028 1.00 97.19 83 GLY A CA 1
ATOM 621 C C . GLY A 1 83 ? 2.981 -8.580 -1.495 1.00 97.19 83 GLY A C 1
ATOM 622 O O . GLY A 1 83 ? 2.040 -9.082 -0.871 1.00 97.19 83 GLY A O 1
ATOM 623 N N . MET A 1 84 ? 4.028 -8.037 -0.867 1.00 96.25 84 MET A N 1
ATOM 624 C CA . MET A 1 84 ? 4.118 -7.940 0.594 1.00 96.25 84 MET A CA 1
ATOM 625 C C . MET A 1 84 ? 3.053 -6.996 1.161 1.00 96.25 84 MET A C 1
ATOM 627 O O . MET A 1 84 ? 2.355 -7.381 2.097 1.00 96.25 84 MET A O 1
ATOM 631 N N . LEU A 1 85 ? 2.851 -5.823 0.552 1.00 94.88 85 LEU A N 1
ATOM 632 C CA . LEU A 1 85 ? 1.796 -4.877 0.932 1.00 94.88 85 LEU A CA 1
ATOM 633 C C . LEU A 1 85 ? 0.401 -5.496 0.792 1.00 94.88 85 LEU A C 1
ATOM 635 O O . LEU A 1 85 ? -0.441 -5.337 1.675 1.00 94.88 85 LEU A O 1
ATOM 639 N N . GLN A 1 86 ? 0.153 -6.248 -0.283 1.00 95.12 86 GLN A N 1
ATOM 640 C CA . GLN A 1 86 ? -1.102 -6.978 -0.461 1.00 95.12 86 GLN A CA 1
ATOM 641 C C . GLN A 1 86 ? -1.336 -7.984 0.670 1.00 95.12 86 GLN A C 1
ATOM 643 O O . GLN A 1 86 ? -2.417 -8.012 1.263 1.00 95.12 86 GLN A O 1
ATOM 648 N N . THR A 1 87 ? -0.311 -8.772 0.994 1.00 95.50 87 THR A N 1
ATOM 649 C CA . THR A 1 87 ? -0.368 -9.756 2.081 1.00 95.50 87 THR A CA 1
ATOM 650 C C . THR A 1 87 ? -0.600 -9.072 3.429 1.00 95.50 87 THR A C 1
ATOM 652 O O . THR A 1 87 ? -1.435 -9.517 4.215 1.00 95.50 87 THR A O 1
ATOM 655 N N . GLU A 1 88 ? 0.080 -7.956 3.697 1.00 93.31 88 GLU A N 1
ATOM 656 C CA . GLU A 1 88 ? -0.103 -7.173 4.920 1.00 93.31 88 GLU A CA 1
ATOM 657 C C . GLU A 1 88 ? -1.540 -6.646 5.054 1.00 93.31 88 GLU A C 1
ATOM 659 O O . GLU A 1 88 ? -2.146 -6.767 6.125 1.00 93.31 88 GLU A O 1
ATOM 664 N N . MET A 1 89 ? -2.118 -6.108 3.975 1.00 91.69 89 MET A N 1
ATOM 665 C CA . MET A 1 89 ? -3.510 -5.646 3.959 1.00 91.69 89 MET A CA 1
ATOM 666 C C . MET A 1 89 ? -4.490 -6.786 4.259 1.00 91.69 89 MET A C 1
ATOM 668 O O . MET A 1 89 ? -5.425 -6.615 5.047 1.00 91.69 89 MET A O 1
ATOM 672 N N . GLU A 1 90 ? -4.271 -7.962 3.669 1.00 90.56 90 GLU A N 1
ATOM 673 C CA . GLU A 1 90 ? -5.119 -9.131 3.894 1.00 90.56 90 GLU A CA 1
ATOM 674 C C . GLU A 1 90 ? -5.016 -9.653 5.331 1.00 90.56 90 GLU A C 1
ATOM 676 O O . GLU A 1 90 ? -6.043 -9.902 5.964 1.00 90.56 90 GLU A O 1
ATOM 681 N N . VAL A 1 91 ? -3.808 -9.722 5.897 1.00 91.38 91 VAL A N 1
ATOM 682 C CA . VAL A 1 91 ? -3.585 -10.114 7.300 1.00 91.38 91 VAL A CA 1
ATOM 683 C C . VAL A 1 91 ? -4.209 -9.112 8.269 1.00 91.38 91 VAL A C 1
ATOM 685 O O . VAL A 1 91 ? -4.805 -9.503 9.275 1.00 91.38 91 VAL A O 1
ATOM 688 N N . ARG A 1 92 ? -4.129 -7.809 7.989 1.00 87.38 92 ARG A N 1
ATOM 689 C CA . ARG A 1 92 ? -4.764 -6.796 8.843 1.00 87.38 92 ARG A CA 1
ATOM 690 C C . ARG A 1 92 ? -6.288 -6.890 8.792 1.00 87.38 92 ARG A C 1
ATOM 692 O O . ARG A 1 92 ? -6.909 -6.828 9.851 1.00 87.38 92 ARG A O 1
ATOM 699 N N . LYS A 1 93 ? -6.885 -7.120 7.614 1.00 85.31 93 LYS A N 1
ATOM 700 C CA . LYS A 1 93 ? -8.335 -7.363 7.438 1.00 85.31 93 LYS A CA 1
ATOM 701 C C . LYS A 1 93 ? -8.794 -8.663 8.121 1.00 85.31 93 LYS A C 1
ATOM 703 O O . LYS A 1 93 ? -9.798 -8.693 8.827 1.00 85.31 93 LYS A O 1
ATOM 708 N N . SER A 1 94 ? -7.997 -9.706 7.939 1.00 84.06 94 SER A N 1
ATOM 709 C CA . SER A 1 94 ? -7.729 -10.816 8.847 1.00 84.06 94 SER A CA 1
ATOM 710 C C . SER A 1 94 ? -8.116 -10.651 10.314 1.00 84.06 94 SER A C 1
ATOM 712 O O . SER A 1 94 ? -9.199 -10.997 10.800 1.00 84.06 94 SER A O 1
ATOM 714 N N . ILE A 1 95 ? -7.146 -10.070 11.012 1.00 82.12 95 ILE A N 1
ATOM 715 C CA . ILE A 1 95 ? -7.144 -9.774 12.440 1.00 82.12 95 ILE A CA 1
ATOM 716 C C . ILE A 1 95 ? -8.340 -8.894 12.803 1.00 82.12 95 ILE A C 1
ATOM 718 O O . ILE A 1 95 ? -9.001 -9.125 13.812 1.00 82.12 95 ILE A O 1
ATOM 722 N N . ALA A 1 96 ? -8.644 -7.915 11.956 1.00 76.44 96 ALA A N 1
ATOM 723 C CA . ALA A 1 96 ? -9.762 -7.002 12.100 1.00 76.44 96 ALA A CA 1
ATOM 724 C C . ALA A 1 96 ? -11.119 -7.699 12.282 1.00 76.44 96 ALA A C 1
ATOM 726 O O . ALA A 1 96 ? -11.876 -7.313 13.177 1.00 76.44 96 ALA A O 1
ATOM 727 N N . ASN A 1 97 ? -11.415 -8.698 11.447 1.00 77.44 97 ASN A N 1
ATOM 728 C CA . ASN A 1 97 ? -12.667 -9.454 11.490 1.00 77.44 97 ASN A CA 1
ATOM 729 C C . ASN A 1 97 ? -12.720 -10.389 12.704 1.00 77.44 97 ASN A C 1
ATOM 731 O O . ASN A 1 97 ? -13.725 -10.435 13.412 1.00 77.44 97 ASN A O 1
ATOM 735 N N . ASN A 1 98 ? -11.619 -11.084 12.993 1.00 71.50 98 ASN A N 1
ATOM 736 C CA . ASN A 1 98 ? -11.544 -1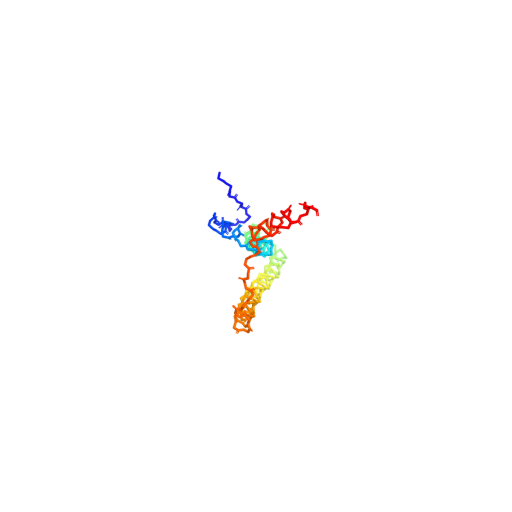2.011 14.127 1.00 71.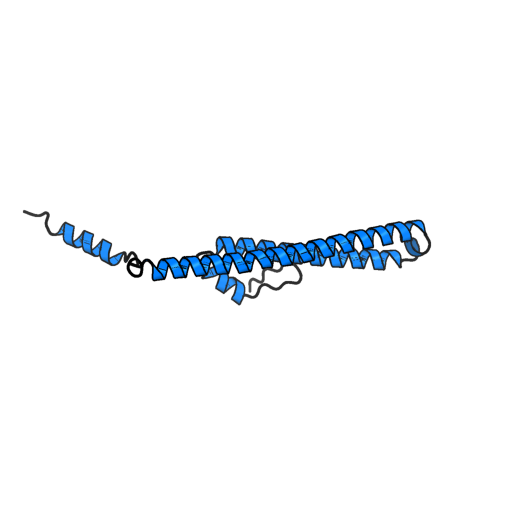50 98 ASN A CA 1
ATOM 737 C C . ASN A 1 98 ? -11.633 -11.286 15.479 1.00 71.50 98 ASN A C 1
ATOM 739 O O . ASN A 1 98 ? -12.299 -11.755 16.403 1.00 71.50 98 ASN A O 1
ATOM 743 N N . ALA A 1 99 ? -11.007 -10.112 15.593 1.00 70.38 99 ALA A N 1
ATOM 744 C CA . ALA A 1 99 ? -11.119 -9.266 16.776 1.00 70.38 99 ALA A CA 1
ATOM 745 C C . ALA A 1 99 ? -12.567 -8.804 17.004 1.00 70.38 99 ALA A C 1
ATOM 747 O O . ALA A 1 99 ? -13.035 -8.815 18.140 1.00 70.38 99 ALA A O 1
ATOM 748 N N . MET A 1 100 ? -13.293 -8.454 15.936 1.00 66.19 100 MET A N 1
ATOM 749 C CA . MET A 1 100 ? -14.704 -8.069 16.025 1.00 66.19 100 MET A CA 1
ATOM 750 C C . MET A 1 100 ? -15.582 -9.234 16.495 1.00 66.19 100 MET A C 1
ATOM 752 O O . MET A 1 100 ? -16.387 -9.052 17.405 1.00 66.19 100 MET A O 1
ATOM 756 N N . LEU A 1 101 ? -15.378 -10.436 15.946 1.00 66.12 101 LEU A N 1
ATOM 757 C CA . LEU A 1 101 ? -16.088 -11.637 16.391 1.00 66.12 101 LEU A CA 1
ATOM 758 C C . LEU A 1 101 ? -15.831 -11.921 17.878 1.00 66.12 101 LEU A C 1
ATOM 760 O O . LEU A 1 101 ? -16.770 -12.129 18.636 1.00 66.12 101 LEU A O 1
ATOM 764 N N . THR A 1 102 ? -14.574 -11.816 18.316 1.00 69.44 102 THR A N 1
ATOM 765 C CA . THR A 1 102 ? -14.191 -12.026 19.723 1.00 69.44 102 THR A CA 1
ATOM 766 C C . THR A 1 102 ? -14.866 -11.018 20.663 1.00 69.44 102 THR A C 1
ATOM 768 O O . THR A 1 102 ? -15.256 -11.361 21.778 1.00 69.44 102 THR A O 1
ATOM 771 N N . VAL A 1 103 ? -14.992 -9.753 20.247 1.00 67.75 103 VAL A N 1
ATOM 772 C CA . VAL A 1 103 ? -15.688 -8.719 21.032 1.00 67.75 103 VAL A CA 1
ATOM 773 C C . VAL A 1 103 ? -17.186 -9.021 21.122 1.00 67.75 103 VAL A C 1
ATOM 775 O O . VAL A 1 103 ? -17.735 -8.956 22.219 1.00 67.75 103 VAL A O 1
ATOM 778 N N . ILE A 1 104 ? -17.823 -9.420 20.015 1.00 67.38 104 ILE A N 1
ATOM 779 C CA . ILE A 1 104 ? -19.244 -9.806 19.983 1.00 67.38 104 ILE A CA 1
ATOM 780 C C . ILE A 1 104 ? -19.502 -11.028 20.873 1.00 67.38 104 ILE A C 1
ATOM 782 O O . ILE A 1 104 ? -20.441 -11.020 21.663 1.00 67.38 104 ILE A O 1
ATOM 786 N N . GLU A 1 105 ? -18.665 -12.062 20.797 1.00 69.38 105 GLU A N 1
ATOM 787 C CA . GLU A 1 105 ? -18.794 -13.259 21.636 1.00 69.38 105 GLU A CA 1
ATOM 788 C C . GLU A 1 105 ? -18.668 -12.927 23.127 1.00 69.38 105 GLU A C 1
ATOM 790 O O . GLU A 1 105 ? -19.456 -13.412 23.942 1.00 69.38 105 GLU A O 1
ATOM 795 N N . ARG A 1 106 ? -17.724 -12.053 23.504 1.00 71.38 106 ARG A N 1
ATOM 796 C CA . ARG A 1 106 ? -17.603 -11.582 24.894 1.00 71.38 106 ARG A CA 1
ATOM 797 C C . ARG A 1 106 ? -18.813 -10.769 25.337 1.00 71.38 106 ARG A C 1
ATOM 799 O O . ARG A 1 106 ? -19.218 -10.893 26.489 1.00 71.38 106 ARG A O 1
ATOM 806 N N . ASP A 1 107 ? -19.372 -9.937 24.466 1.00 69.69 107 ASP A N 1
ATOM 807 C CA . ASP A 1 107 ? -20.571 -9.155 24.769 1.00 69.69 107 ASP A CA 1
ATOM 808 C C . ASP A 1 107 ? -21.808 -10.053 24.939 1.00 69.69 107 ASP A C 1
ATOM 810 O O . ASP A 1 107 ? -22.554 -9.921 25.911 1.00 69.69 107 ASP A O 1
ATOM 814 N N . GLN A 1 108 ? -21.961 -11.067 24.083 1.00 66.06 108 GLN A N 1
ATOM 815 C CA . GLN A 1 108 ? -23.000 -12.089 24.224 1.00 66.06 108 GLN A CA 1
ATOM 816 C C . GLN A 1 108 ? -22.834 -12.899 25.512 1.00 66.06 108 GLN A C 1
ATOM 818 O O . GLN A 1 108 ? -23.821 -13.146 26.201 1.00 66.06 108 GLN A O 1
ATOM 823 N N . GLN A 1 109 ? -21.606 -13.283 25.874 1.00 68.38 109 GLN A N 1
ATOM 824 C CA . GLN A 1 109 ? -21.329 -13.974 27.135 1.00 68.38 109 GLN A CA 1
ATOM 825 C C . GLN A 1 109 ? -21.624 -13.091 28.349 1.00 68.38 109 GLN A C 1
ATOM 827 O O . GLN A 1 109 ? -22.190 -13.584 29.316 1.00 68.38 109 GLN A O 1
ATOM 832 N N . ARG A 1 110 ? -21.305 -11.792 28.311 1.00 64.62 110 ARG A N 1
ATOM 833 C CA . ARG A 1 110 ? -21.659 -10.840 29.381 1.00 64.62 110 ARG A CA 1
ATOM 834 C C . ARG A 1 110 ? -23.167 -10.656 29.508 1.00 64.62 110 ARG A C 1
ATOM 836 O O . ARG A 1 110 ? -23.685 -10.701 30.617 1.00 64.62 110 ARG A O 1
ATOM 843 N N . THR A 1 111 ? -23.863 -10.503 28.386 1.00 62.69 111 THR A N 1
ATOM 844 C CA . THR A 1 111 ? -25.323 -10.347 28.352 1.00 62.69 111 THR A CA 1
ATOM 845 C C . THR A 1 111 ? -26.039 -11.611 28.839 1.00 62.69 111 THR A C 1
ATOM 847 O O . THR A 1 111 ? -27.000 -11.518 29.597 1.00 62.69 111 THR A O 1
ATOM 850 N N . GLN A 1 112 ? -25.547 -12.801 28.472 1.00 60.22 112 GLN A N 1
ATOM 851 C CA . GLN A 1 112 ? -26.100 -14.078 28.940 1.00 60.22 112 GLN A CA 1
ATOM 852 C C . GLN A 1 112 ? -25.727 -14.399 30.395 1.00 60.22 112 GLN A C 1
ATOM 854 O O . GLN A 1 112 ? -26.549 -14.950 31.123 1.00 60.22 112 GLN A O 1
ATOM 859 N N . ALA A 1 113 ? -24.514 -14.053 30.837 1.00 60.41 113 ALA A N 1
ATOM 860 C CA . ALA A 1 113 ? -24.060 -14.288 32.208 1.00 60.41 113 ALA A CA 1
ATOM 861 C C . ALA A 1 113 ? -24.605 -13.257 33.209 1.00 60.41 113 ALA A C 1
ATOM 863 O O . ALA A 1 113 ? -24.627 -13.541 34.405 1.00 60.41 113 ALA A O 1
ATOM 864 N N . ASN A 1 114 ? -25.029 -12.071 32.756 1.00 53.81 114 ASN A N 1
ATOM 865 C CA . ASN A 1 114 ? -25.529 -11.024 33.643 1.00 53.81 114 ASN A CA 1
ATOM 866 C C . ASN A 1 114 ? -26.657 -10.176 33.006 1.00 53.81 114 ASN A C 1
ATOM 868 O O . ASN A 1 114 ? -26.431 -9.027 32.619 1.00 53.81 114 ASN A O 1
ATOM 872 N N . PRO A 1 115 ? -27.899 -10.694 32.932 1.00 56.03 115 PRO A N 1
ATOM 873 C CA . PRO A 1 115 ? -29.051 -9.954 32.403 1.00 56.03 115 PRO A CA 1
ATOM 874 C C . PRO A 1 115 ? -29.525 -8.779 33.289 1.00 56.03 115 PRO A C 1
ATOM 876 O O . PRO A 1 115 ? -30.488 -8.107 32.931 1.00 56.03 115 PRO A O 1
ATOM 879 N N . ALA A 1 116 ? -28.883 -8.512 34.436 1.00 53.91 116 ALA A N 1
ATOM 880 C CA . ALA A 1 116 ? -29.400 -7.609 35.471 1.00 53.91 116 ALA A CA 1
ATOM 881 C C . ALA A 1 116 ? -28.606 -6.306 35.704 1.00 53.91 116 ALA A C 1
ATOM 883 O O . ALA A 1 116 ? -28.941 -5.563 36.622 1.00 53.91 116 ALA A O 1
ATOM 884 N N . THR A 1 117 ? -27.585 -5.972 34.908 1.00 53.62 117 THR A N 1
ATOM 885 C CA . THR A 1 117 ? -26.827 -4.717 35.110 1.00 53.62 117 THR A CA 1
ATOM 886 C C . THR A 1 117 ? -26.657 -3.914 33.828 1.00 53.62 117 THR A C 1
ATOM 888 O O . THR A 1 117 ? -25.551 -3.552 33.440 1.00 53.62 117 THR A O 1
ATOM 891 N N . GLN A 1 118 ? -27.770 -3.608 33.170 1.00 49.88 118 GLN A N 1
ATOM 892 C CA . GLN A 1 118 ? -27.897 -2.347 32.444 1.00 49.88 118 GLN A CA 1
ATOM 893 C C . GLN A 1 118 ? -28.931 -1.506 33.184 1.00 49.88 118 GLN A C 1
ATOM 895 O O . GLN A 1 118 ? -30.060 -1.338 32.737 1.00 49.88 118 GLN A O 1
ATOM 900 N N . THR A 1 119 ? -28.554 -1.006 34.360 1.00 50.62 119 THR A N 1
ATOM 901 C CA . THR A 1 119 ? -29.202 0.193 34.883 1.00 50.62 119 THR A CA 1
ATOM 902 C C . THR A 1 119 ? -28.578 1.340 34.094 1.00 50.62 119 THR A C 1
ATOM 904 O O . THR A 1 119 ? -27.389 1.601 34.299 1.00 50.62 119 THR A O 1
ATOM 907 N N . PRO A 1 120 ? -29.282 2.002 33.156 1.00 51.06 120 PRO A N 1
ATOM 908 C CA . PRO A 1 120 ? -28.844 3.325 32.743 1.00 51.06 120 PRO A CA 1
ATOM 909 C C . PRO A 1 120 ? -28.730 4.134 34.033 1.00 51.06 120 PRO A C 1
ATOM 911 O O . PRO A 1 120 ? -29.679 4.149 34.819 1.00 51.06 120 PRO A O 1
ATOM 914 N N . ASP A 1 121 ? -27.557 4.710 34.303 1.00 55.78 121 ASP A N 1
ATOM 915 C CA . ASP A 1 121 ? -27.360 5.651 35.407 1.00 55.78 121 ASP A CA 1
ATOM 916 C C . ASP A 1 121 ? -28.256 6.862 35.117 1.00 55.78 121 ASP A C 1
ATOM 918 O O . ASP A 1 121 ? -27.857 7.839 34.484 1.00 55.78 121 ASP A O 1
ATOM 922 N N . ASN A 1 122 ? -29.538 6.714 35.450 1.00 59.47 122 ASN A N 1
ATOM 923 C CA . ASN A 1 122 ? -30.562 7.715 35.266 1.00 59.47 122 ASN A CA 1
ATOM 924 C C . ASN A 1 122 ? -30.263 8.778 36.307 1.00 59.47 122 ASN A C 1
ATOM 926 O O . ASN A 1 122 ? -30.565 8.623 37.492 1.00 59.47 122 ASN A O 1
ATOM 930 N N . THR A 1 123 ? -29.658 9.865 35.842 1.00 62.38 123 THR A N 1
ATOM 931 C CA . THR A 1 123 ? -29.398 11.070 36.627 1.00 62.38 123 THR A CA 1
ATOM 932 C C . THR A 1 123 ? -30.641 11.534 37.390 1.00 62.38 123 THR A C 1
ATOM 934 O O . THR A 1 123 ? -30.499 12.009 38.512 1.00 62.38 123 THR A O 1
ATOM 937 N N . ASP A 1 124 ? -31.846 11.287 36.865 1.00 63.66 124 ASP A N 1
ATOM 938 C CA . ASP A 1 124 ? -33.123 11.575 37.534 1.00 63.66 124 ASP A CA 1
ATOM 939 C C . ASP A 1 124 ? -33.307 10.827 38.862 1.00 63.66 124 ASP A C 1
ATOM 941 O O . ASP A 1 124 ? -33.753 11.422 39.839 1.00 63.66 124 ASP A O 1
ATOM 945 N N . VAL A 1 125 ? -32.891 9.557 38.958 1.00 67.94 125 VAL A N 1
ATOM 946 C CA . VAL A 1 125 ? -33.000 8.773 40.206 1.00 67.94 125 VAL A CA 1
ATOM 947 C C . VAL A 1 125 ? -32.083 9.353 41.284 1.00 67.94 125 VAL A C 1
ATOM 949 O O . VAL A 1 125 ? -32.433 9.399 42.464 1.00 67.94 125 VAL A O 1
ATOM 952 N N . ARG A 1 126 ? -30.909 9.849 40.880 1.00 65.12 126 ARG A N 1
ATOM 953 C CA . ARG A 1 126 ? -29.953 10.491 41.789 1.00 65.12 126 ARG A CA 1
ATOM 954 C C . ARG A 1 126 ? -30.438 11.857 42.259 1.00 65.12 126 ARG A C 1
ATOM 956 O O . ARG A 1 126 ? -30.261 12.176 43.430 1.00 65.12 126 ARG A O 1
ATOM 963 N N . VAL A 1 127 ? -31.045 12.649 41.375 1.00 70.56 127 VAL A N 1
ATOM 964 C CA . VAL A 1 127 ? -31.608 13.962 41.730 1.00 70.56 127 VAL A CA 1
ATOM 965 C C . VAL A 1 127 ? -32.798 13.790 42.676 1.00 70.56 127 VAL A C 1
ATOM 967 O O . VAL A 1 127 ? -32.848 14.449 43.711 1.00 70.56 127 VAL A O 1
ATOM 970 N N . GLN A 1 128 ? -33.669 12.814 42.420 1.00 68.38 128 GLN A N 1
ATOM 971 C CA . GLN A 1 128 ? -34.815 12.523 43.282 1.00 68.38 128 GLN A CA 1
ATOM 972 C C . GLN A 1 128 ? -34.402 12.026 44.682 1.00 68.38 128 GLN A C 1
ATOM 974 O O . GLN A 1 128 ? -35.046 12.354 45.679 1.00 68.38 128 GLN A O 1
ATOM 979 N N . GLY A 1 129 ? -33.294 11.280 44.781 1.00 67.50 129 GLY A N 1
ATOM 980 C CA . GLY A 1 129 ? -32.721 10.859 46.064 1.00 67.50 129 GLY A CA 1
ATOM 981 C C . GLY A 1 129 ? -32.087 11.999 46.871 1.00 67.50 129 GLY A C 1
ATOM 982 O O . GLY A 1 129 ? -32.068 11.943 48.099 1.00 67.50 129 GLY A O 1
ATOM 983 N N . LEU A 1 130 ? -31.595 13.048 46.205 1.00 69.31 130 LEU A N 1
ATOM 984 C CA . LEU A 1 130 ? -31.073 14.246 46.872 1.00 69.31 130 LEU A CA 1
ATOM 985 C C . LEU A 1 130 ? -32.203 15.158 47.365 1.00 69.31 130 LEU A C 1
ATOM 987 O O . LEU A 1 130 ? -32.085 15.725 48.449 1.00 69.31 130 LEU A O 1
ATOM 991 N N . GLU A 1 131 ? -33.311 15.247 46.625 1.00 64.75 131 GLU A N 1
ATOM 992 C CA . GLU A 1 131 ? -34.499 15.993 47.058 1.00 64.75 131 GLU A CA 1
ATOM 993 C C . GLU A 1 131 ? -35.164 15.344 48.280 1.00 64.75 131 GLU A C 1
ATOM 995 O O . GLU A 1 131 ? -35.436 16.034 49.262 1.00 64.75 131 GLU A O 1
ATOM 1000 N N . GLN A 1 132 ? -35.325 14.014 48.297 1.00 60.34 132 GLN A N 1
ATOM 1001 C CA . GLN A 1 132 ? -35.923 13.305 49.441 1.00 60.34 132 GLN A CA 1
ATOM 1002 C C . GLN A 1 132 ? -35.100 13.421 50.730 1.00 60.34 132 GLN A C 1
ATOM 1004 O O . GLN A 1 132 ? -35.665 13.460 51.819 1.00 60.34 132 GLN A O 1
ATOM 1009 N N . ASN A 1 133 ? -33.772 13.522 50.632 1.00 57.81 133 ASN A N 1
ATOM 1010 C CA . ASN A 1 133 ? -32.917 13.650 51.813 1.00 57.81 133 ASN A CA 1
ATOM 1011 C C . ASN A 1 133 ? -32.890 15.077 52.390 1.00 57.81 133 ASN A C 1
ATOM 1013 O O . ASN A 1 133 ? -32.435 15.275 53.517 1.00 57.81 133 ASN A O 1
ATOM 1017 N N . SER A 1 134 ? -33.377 16.068 51.638 1.00 56.78 134 SER A N 1
ATOM 1018 C CA . SER A 1 134 ? -33.426 17.469 52.070 1.00 56.78 134 SER A CA 1
ATOM 1019 C C . SER A 1 134 ? -34.687 17.838 52.867 1.00 56.78 134 SER A C 1
ATOM 1021 O O . SER A 1 134 ? -34.691 18.875 53.526 1.00 56.78 134 SER A O 1
ATOM 1023 N N . ASP A 1 135 ? -35.708 16.970 52.892 1.00 54.47 135 ASP A N 1
ATOM 1024 C CA . ASP A 1 135 ? -37.005 17.231 53.547 1.00 54.47 135 ASP A CA 1
ATOM 1025 C C . ASP A 1 135 ? -37.136 16.610 54.960 1.00 54.47 135 ASP A C 1
ATOM 1027 O O . ASP A 1 135 ? -38.135 16.791 55.651 1.00 54.47 135 ASP A O 1
ATOM 1031 N N . THR A 1 136 ? -36.103 15.906 55.445 1.00 54.69 136 THR A N 1
ATOM 1032 C CA . THR A 1 136 ? -36.105 15.253 56.779 1.00 54.69 136 THR A CA 1
ATOM 1033 C C . THR A 1 136 ? -35.198 15.919 57.822 1.00 54.69 136 THR A C 1
ATOM 1035 O O . THR A 1 136 ? -35.038 15.401 58.924 1.00 54.69 136 THR A O 1
ATOM 1038 N N . GLY A 1 137 ? -34.606 17.075 57.508 1.00 51.62 137 GLY A N 1
ATOM 1039 C CA . GLY A 1 137 ? -33.606 17.752 58.347 1.00 51.62 137 GLY A CA 1
ATOM 1040 C C . GLY A 1 137 ? -34.101 18.963 59.143 1.00 51.62 137 GLY A C 1
ATOM 1041 O O . GLY A 1 137 ? -33.288 19.814 59.494 1.00 51.62 137 GLY A O 1
ATOM 1042 N N . GLY A 1 138 ? -35.406 19.092 59.390 1.00 52.69 138 GLY A N 1
ATOM 1043 C CA . GLY A 1 138 ? -35.982 20.256 60.063 1.00 52.69 138 GLY A CA 1
ATOM 1044 C C . GLY A 1 138 ? -36.974 19.890 61.157 1.00 52.69 138 GLY A C 1
ATOM 1045 O O . GLY A 1 138 ? -38.178 19.964 60.916 1.00 52.69 138 GLY A O 1
ATOM 1046 N N . ARG A 1 139 ? -36.472 19.529 62.346 1.00 42.97 139 ARG A N 1
ATOM 1047 C CA . ARG A 1 139 ? -37.101 19.791 63.654 1.00 42.97 139 ARG A CA 1
ATOM 1048 C C . ARG A 1 139 ? -36.226 19.367 64.824 1.00 42.97 139 ARG A C 1
ATOM 1050 O O . ARG A 1 139 ? -35.706 18.234 64.783 1.00 42.97 139 ARG A O 1
#

Secondary structure (DSSP, 8-state):
----EETTEE--HHHHHHHHH-TTHHHHHHHHHHHHHHHHHHHHHHHHHHHHHHHHTSHHHHT-HHHHHHHHHHHHHHHHHHHHHHHHHHHHHHHHHHHHHHHHHHHHHHHHH-TT------HHHHHHHHHHHHSS---

pLDDT: mean 75.23, std 17.0, range [35.97, 97.81]

Organism: Proteus mirabilis (NCBI:txid584)

Foldseek 3Di:
DDFDDDPPDTDDPVNVVVLVPDPCSVVVVVVVVVLSVLVNVLVVLVVVLVCLVVVCVDPVNVVDVVSVVVSVVVNVVSVVVSVVSVVVSVVSVVVVVVVVVVVVVVVVVCCVVPVDPPPPPPVVVVVVVVVVVVVPPDD